Protein AF-A0A069P4R6-F1 (afdb_monomer)

Solvent-accessible surface area (backbone atoms only — not comparable to full-atom values): 4569 Å² total; per-residue (Å²): 127,91,57,78,66,43,82,52,98,77,21,42,36,34,42,47,63,47,82,54,98,92,31,21,36,13,28,18,34,43,34,38,80,91,77,53,70,46,79,48,69,81,43,71,84,25,98,38,62,64,59,20,36,54,48,21,51,50,50,51,50,37,47,73,70,56,74,54,73,60,74,72,70,70,69,76,80,118

pLDDT: mean 85.3, std 16.55, range [38.19, 96.0]

Organism: NCBI:txid1071679

Structure (mmCIF, N/CA/C/O backbone):
data_AF-A0A069P4R6-F1
#
_entry.id   AF-A0A069P4R6-F1
#
loop_
_atom_site.group_PDB
_atom_site.id
_atom_site.type_symbol
_atom_site.label_atom_id
_atom_site.label_alt_id
_atom_site.label_comp_id
_atom_site.label_asym_id
_atom_site.label_entity_id
_atom_site.label_seq_id
_atom_site.pdbx_PDB_ins_code
_atom_site.Cartn_x
_atom_site.Cartn_y
_atom_site.Cartn_z
_atom_site.occupancy
_atom_site.B_iso_or_equiv
_atom_site.auth_seq_id
_atom_site.auth_comp_id
_atom_site.auth_asym_id
_atom_site.auth_atom_id
_atom_site.pdbx_PDB_model_num
ATOM 1 N N . MET A 1 1 ? 9.979 -8.918 -1.386 1.00 50.34 1 MET A N 1
ATOM 2 C CA . MET A 1 1 ? 10.559 -7.804 -0.617 1.00 50.34 1 MET A CA 1
ATOM 3 C C . MET A 1 1 ? 9.757 -7.735 0.664 1.00 50.34 1 MET A C 1
ATOM 5 O O . MET A 1 1 ? 8.539 -7.652 0.569 1.00 50.34 1 MET A O 1
ATOM 9 N N . ASP A 1 2 ? 10.408 -7.902 1.812 1.00 57.34 2 ASP A N 1
ATO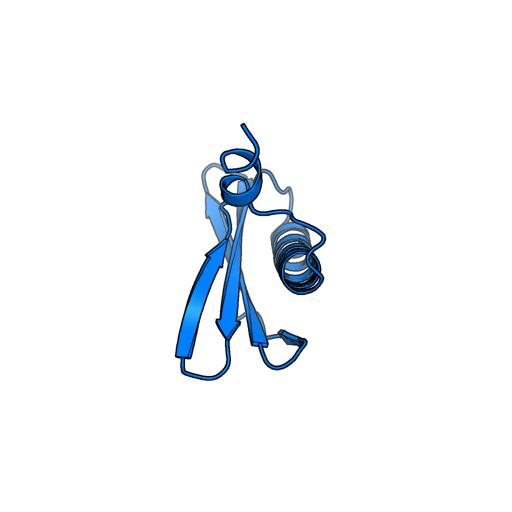M 10 C CA . ASP A 1 2 ? 9.784 -7.785 3.132 1.00 57.34 2 ASP A CA 1
ATOM 11 C C . ASP A 1 2 ? 9.622 -6.295 3.457 1.00 57.34 2 ASP A C 1
ATOM 13 O O . ASP A 1 2 ? 10.504 -5.677 4.051 1.00 57.34 2 ASP A O 1
ATOM 17 N N . SER A 1 3 ? 8.549 -5.669 2.969 1.00 64.38 3 SER A N 1
ATOM 18 C CA . SER A 1 3 ? 8.248 -4.283 3.333 1.00 64.38 3 SER A CA 1
ATOM 19 C C . SER A 1 3 ? 7.763 -4.254 4.780 1.00 64.38 3 SER A C 1
ATOM 21 O O . SER A 1 3 ? 6.828 -4.968 5.143 1.00 64.38 3 SER A O 1
ATOM 23 N N . ILE A 1 4 ? 8.421 -3.439 5.606 1.00 81.38 4 ILE A N 1
ATOM 24 C CA . ILE A 1 4 ? 8.054 -3.246 7.011 1.00 81.38 4 ILE A CA 1
ATOM 25 C C . ILE A 1 4 ? 6.666 -2.594 7.040 1.00 81.38 4 ILE A C 1
ATOM 27 O O . ILE A 1 4 ? 6.498 -1.535 6.424 1.00 81.38 4 ILE A O 1
ATOM 31 N N . PRO A 1 5 ? 5.674 -3.196 7.714 1.00 87.38 5 PRO A N 1
ATOM 32 C CA . PRO A 1 5 ? 4.370 -2.576 7.851 1.00 87.38 5 PRO A CA 1
ATOM 33 C C . PRO A 1 5 ? 4.458 -1.221 8.562 1.00 87.38 5 PRO A C 1
ATOM 35 O O . PRO A 1 5 ? 5.310 -1.001 9.421 1.00 87.38 5 PRO A O 1
ATOM 38 N N . VAL A 1 6 ? 3.583 -0.297 8.178 1.00 93.75 6 VAL A N 1
ATOM 39 C CA . VAL A 1 6 ? 3.513 1.057 8.730 1.00 93.75 6 VAL A CA 1
ATOM 40 C C . VAL A 1 6 ? 2.206 1.217 9.489 1.00 93.75 6 VAL A C 1
ATOM 42 O O . VAL A 1 6 ? 1.136 1.210 8.883 1.00 93.75 6 VAL A O 1
ATOM 45 N N . ASP A 1 7 ? 2.289 1.438 10.796 1.00 95.19 7 ASP A N 1
ATOM 46 C CA . ASP A 1 7 ? 1.134 1.824 11.602 1.00 95.19 7 ASP A CA 1
ATOM 47 C C . ASP A 1 7 ? 0.668 3.247 11.259 1.00 95.19 7 ASP A C 1
ATOM 49 O O . ASP A 1 7 ? 1.443 4.212 11.278 1.00 95.19 7 ASP A O 1
ATOM 53 N N . TYR A 1 8 ? -0.622 3.402 10.965 1.00 95.56 8 TYR A N 1
ATOM 54 C CA . TYR A 1 8 ? -1.246 4.694 10.699 1.00 95.56 8 TYR A CA 1
ATOM 55 C C . TYR A 1 8 ? -2.719 4.711 11.120 1.00 95.56 8 TYR A C 1
ATOM 57 O O . TYR A 1 8 ? -3.515 3.895 10.666 1.00 95.56 8 TYR A O 1
ATOM 65 N N . GLN A 1 9 ? -3.099 5.653 11.993 1.00 92.94 9 GLN A N 1
ATOM 66 C CA . GLN A 1 9 ? -4.460 5.776 12.551 1.00 92.94 9 GLN A CA 1
ATOM 67 C C . GLN A 1 9 ? -5.028 4.461 13.129 1.00 92.94 9 GLN A C 1
ATOM 69 O O . GLN A 1 9 ? -6.208 4.147 12.982 1.00 92.94 9 GLN A O 1
ATOM 74 N N . GLY A 1 10 ? -4.171 3.664 13.774 1.00 92.62 10 GLY A N 1
ATOM 75 C CA . GLY A 1 10 ? -4.544 2.360 14.330 1.00 92.62 10 GLY A CA 1
ATOM 76 C C . GLY A 1 10 ? -4.746 1.259 13.286 1.00 92.62 10 GLY A C 1
ATOM 77 O O . GLY A 1 10 ? -5.123 0.155 13.655 1.00 92.62 10 GLY A O 1
ATOM 78 N N . CYS A 1 11 ? -4.505 1.540 12.006 1.00 93.75 11 CYS A N 1
ATOM 79 C CA . CYS A 1 11 ? -4.458 0.545 10.943 1.00 93.75 11 CYS A CA 1
ATOM 80 C C . CYS A 1 11 ? -3.003 0.189 10.621 1.00 93.75 11 CYS A C 1
ATOM 82 O O . CYS A 1 11 ? -2.127 1.048 10.699 1.00 93.75 11 CYS A O 1
ATOM 84 N N . GLU A 1 12 ? -2.761 -1.041 10.184 1.00 95.75 12 GLU A N 1
ATOM 85 C CA . GLU A 1 12 ? -1.481 -1.445 9.611 1.00 95.75 12 GLU A CA 1
ATOM 86 C C . GLU A 1 12 ? -1.532 -1.285 8.084 1.00 95.75 12 GLU A C 1
ATOM 88 O O . GLU A 1 12 ? -2.470 -1.742 7.423 1.00 95.75 12 GLU A O 1
ATOM 93 N N . LEU A 1 13 ? -0.527 -0.618 7.517 1.00 95.81 13 LEU A N 1
ATOM 94 C CA . LEU A 1 13 ? -0.348 -0.451 6.079 1.00 95.81 13 LEU A CA 1
ATOM 95 C C . LEU A 1 13 ? 0.840 -1.284 5.602 1.00 95.81 13 LEU A C 1
ATOM 97 O O . LEU A 1 13 ? 1.973 -1.028 6.004 1.00 95.81 13 LEU A O 1
ATOM 101 N N . SER A 1 14 ? 0.620 -2.223 4.686 1.00 95.31 14 SER A N 1
ATOM 102 C CA . SER A 1 14 ? 1.707 -2.978 4.047 1.00 95.31 14 SER A CA 1
ATOM 103 C C . SER A 1 14 ? 1.678 -2.781 2.535 1.00 95.31 14 SER A C 1
ATOM 105 O O . SER A 1 14 ? 0.646 -2.956 1.890 1.00 95.31 14 SER A O 1
ATOM 107 N N . ALA A 1 15 ? 2.818 -2.437 1.944 1.00 94.56 15 ALA A N 1
ATOM 108 C CA . ALA A 1 15 ? 2.955 -2.384 0.495 1.00 94.56 15 ALA A CA 1
ATOM 109 C C . ALA A 1 15 ? 3.341 -3.761 -0.055 1.00 94.56 15 ALA A C 1
ATOM 111 O O . ALA A 1 15 ? 4.236 -4.428 0.460 1.00 94.56 15 ALA A O 1
ATOM 112 N N . VAL A 1 16 ? 2.687 -4.165 -1.138 1.00 93.81 16 VAL A N 1
ATOM 113 C CA . VAL A 1 16 ? 3.056 -5.328 -1.939 1.00 93.81 16 VAL A CA 1
ATOM 114 C C . VAL A 1 16 ? 3.482 -4.828 -3.303 1.00 93.81 16 VAL A C 1
ATOM 116 O O . VAL A 1 16 ? 2.665 -4.316 -4.068 1.00 93.81 16 VAL A O 1
ATOM 119 N N . VAL A 1 17 ? 4.765 -4.994 -3.606 1.00 93.56 17 VAL A N 1
ATOM 120 C CA . VAL A 1 17 ? 5.334 -4.626 -4.899 1.00 93.56 17 VAL A CA 1
ATOM 121 C C . VAL A 1 17 ? 5.719 -5.884 -5.658 1.00 93.56 17 VAL A C 1
ATOM 123 O O . VAL A 1 17 ? 6.487 -6.714 -5.167 1.00 93.56 17 VAL A O 1
ATOM 126 N N . VAL A 1 18 ? 5.206 -6.006 -6.878 1.00 93.12 18 VAL A N 1
ATOM 127 C CA . VAL A 1 18 ? 5.562 -7.075 -7.812 1.00 93.12 18 VAL A CA 1
ATOM 128 C C . VAL A 1 18 ? 6.224 -6.476 -9.046 1.00 93.12 18 VAL A C 1
ATOM 130 O O . VAL A 1 18 ? 5.826 -5.415 -9.520 1.00 93.12 18 VAL A O 1
ATOM 133 N N . HIS A 1 19 ? 7.244 -7.153 -9.567 1.00 93.19 19 HIS A N 1
ATOM 134 C CA . HIS A 1 19 ? 7.832 -6.816 -10.860 1.00 93.19 19 HIS A CA 1
ATOM 135 C C . HIS A 1 19 ? 7.173 -7.693 -11.927 1.00 93.19 19 HIS A C 1
ATOM 137 O O . HIS A 1 19 ? 7.295 -8.918 -11.886 1.00 93.19 19 HIS A O 1
ATOM 143 N N . ALA A 1 20 ? 6.435 -7.075 -12.846 1.00 89.31 20 ALA A N 1
ATOM 144 C CA . ALA A 1 20 ? 5.667 -7.764 -13.873 1.00 89.31 20 ALA A CA 1
ATOM 145 C C . ALA A 1 20 ? 5.803 -7.026 -15.207 1.00 89.31 20 ALA A C 1
ATOM 147 O O . ALA A 1 20 ? 5.651 -5.812 -15.265 1.00 89.31 20 ALA A O 1
ATOM 148 N N . ALA A 1 21 ? 6.084 -7.770 -16.282 1.00 88.12 21 ALA A N 1
ATOM 149 C CA . A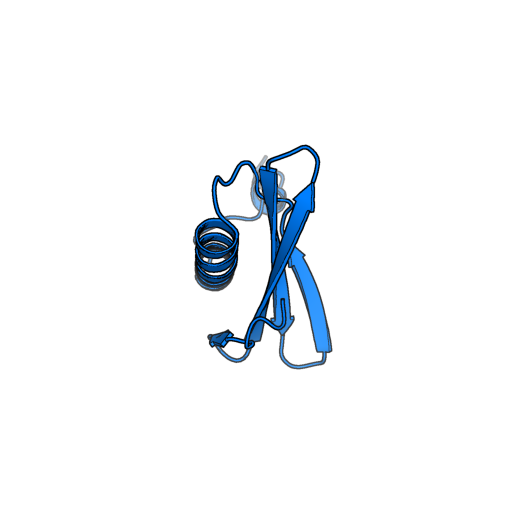LA A 1 21 ? 6.210 -7.232 -17.642 1.00 88.12 21 ALA A CA 1
ATOM 150 C C . ALA A 1 21 ? 7.197 -6.047 -17.794 1.00 88.12 21 ALA A C 1
ATOM 152 O O . ALA A 1 21 ? 7.007 -5.197 -18.656 1.00 88.12 21 ALA A O 1
ATOM 153 N N . GLY A 1 22 ? 8.265 -6.009 -16.986 1.00 90.88 22 GLY A N 1
ATOM 154 C CA . GLY A 1 22 ? 9.281 -4.946 -17.024 1.00 90.88 22 GLY A CA 1
ATOM 155 C C . GLY A 1 22 ? 8.941 -3.703 -16.198 1.00 90.88 22 GLY A C 1
ATOM 156 O O . GLY A 1 22 ? 9.707 -2.746 -16.212 1.00 90.88 22 GLY A O 1
ATOM 157 N N . GLU A 1 23 ? 7.822 -3.718 -15.472 1.00 93.31 23 GLU A N 1
ATOM 158 C CA . GLU A 1 23 ? 7.359 -2.611 -14.637 1.00 93.31 23 GLU A CA 1
ATOM 159 C C . GLU A 1 23 ? 7.160 -3.065 -13.189 1.00 93.31 23 GLU A C 1
ATOM 161 O O . GLU A 1 23 ? 6.915 -4.244 -12.904 1.00 93.31 23 GLU A O 1
ATOM 166 N N . PHE A 1 24 ? 7.218 -2.119 -12.253 1.00 94.25 24 PHE A N 1
ATOM 167 C CA . PHE A 1 24 ? 6.806 -2.362 -10.876 1.00 94.25 24 PHE A CA 1
ATOM 168 C C . PHE A 1 24 ? 5.328 -2.014 -10.703 1.00 94.25 24 PHE A C 1
ATOM 170 O O . PHE A 1 24 ? 4.868 -0.939 -11.086 1.00 94.25 24 PHE A O 1
ATOM 177 N N . VAL A 1 25 ? 4.584 -2.938 -10.104 1.00 93.50 25 VAL A N 1
ATOM 178 C CA . VAL A 1 25 ? 3.163 -2.805 -9.788 1.00 93.50 25 VAL A CA 1
ATOM 179 C C . VAL A 1 25 ? 3.015 -2.846 -8.277 1.00 93.50 25 VAL A C 1
ATOM 181 O O . VAL A 1 25 ? 3.542 -3.749 -7.627 1.00 93.50 25 VAL A O 1
ATOM 184 N N . SER A 1 26 ? 2.297 -1.875 -7.721 1.00 94.94 26 SER A N 1
ATOM 185 C CA . SER A 1 26 ? 2.111 -1.740 -6.278 1.00 94.94 26 SER A CA 1
ATOM 186 C C . SER A 1 26 ? 0.679 -2.030 -5.855 1.00 94.94 26 SER A C 1
ATOM 188 O O . SER A 1 26 ? -0.265 -1.738 -6.581 1.00 94.94 26 SER A O 1
ATOM 190 N N . THR A 1 27 ? 0.491 -2.579 -4.666 1.00 95.00 27 THR A N 1
ATOM 191 C CA . THR A 1 27 ? -0.806 -2.728 -3.994 1.00 95.00 27 THR A CA 1
ATOM 192 C C . THR A 1 27 ? -0.605 -2.386 -2.526 1.00 95.00 27 THR A C 1
ATOM 194 O O . THR A 1 27 ? 0.371 -2.835 -1.931 1.00 95.00 27 THR A O 1
ATOM 197 N N . VAL A 1 28 ? 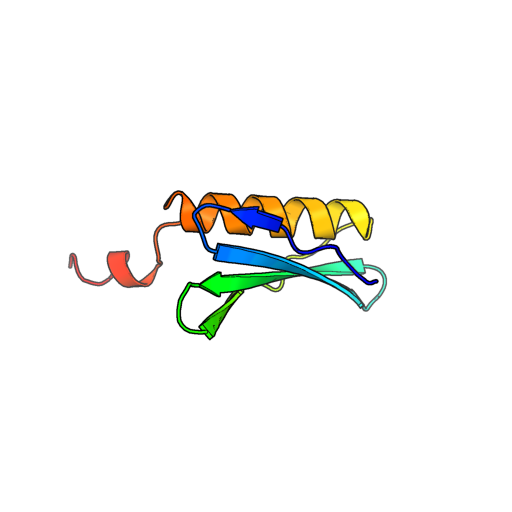-1.506 -1.608 -1.929 1.00 95.44 28 VAL A N 1
ATOM 198 C CA . VAL A 1 28 ? -1.500 -1.372 -0.480 1.00 95.44 28 VAL A CA 1
ATOM 199 C C . VAL A 1 28 ? -2.488 -2.307 0.202 1.00 95.44 28 VAL A C 1
ATOM 201 O O . VAL A 1 28 ? -3.618 -2.483 -0.253 1.00 95.44 28 VAL A O 1
ATOM 204 N N . LEU A 1 29 ? -2.055 -2.920 1.292 1.00 95.12 29 LEU A N 1
ATOM 205 C CA . LEU A 1 29 ? -2.880 -3.681 2.213 1.00 95.12 29 LEU A CA 1
ATOM 206 C C . LEU A 1 29 ? -3.146 -2.793 3.423 1.00 95.12 29 LEU A C 1
ATOM 208 O O . LEU A 1 29 ? -2.209 -2.289 4.029 1.00 95.12 29 LEU A O 1
ATOM 212 N N . ILE A 1 30 ? -4.421 -2.587 3.734 1.00 95.19 30 ILE A N 1
ATOM 213 C CA . ILE A 1 30 ? -4.890 -1.822 4.887 1.00 95.19 30 ILE A CA 1
ATOM 214 C C . ILE A 1 30 ? -5.566 -2.812 5.827 1.00 95.19 30 ILE A C 1
ATOM 216 O O . ILE A 1 30 ? -6.626 -3.353 5.497 1.00 95.19 30 ILE A O 1
ATOM 220 N N . GLU A 1 31 ? -4.962 -3.059 6.980 1.00 95.19 31 GLU A N 1
ATOM 221 C CA . GLU A 1 31 ? -5.535 -3.884 8.035 1.00 95.19 31 GLU A CA 1
ATOM 222 C C . GLU A 1 31 ? -6.062 -2.993 9.157 1.00 95.19 31 GLU A C 1
ATOM 224 O O . GLU A 1 31 ? -5.327 -2.214 9.755 1.00 95.19 31 GLU A O 1
ATOM 229 N N . ARG A 1 32 ? -7.368 -3.066 9.412 1.00 90.50 32 ARG A N 1
ATOM 230 C CA . ARG A 1 32 ? -8.038 -2.300 10.465 1.00 90.50 32 ARG A CA 1
ATOM 231 C C . ARG A 1 32 ? -8.063 -3.090 11.775 1.00 90.50 32 ARG A C 1
ATOM 233 O O . ARG A 1 32 ? -8.097 -4.326 11.741 1.00 90.50 32 ARG A O 1
ATOM 240 N N . PRO A 1 33 ? -8.189 -2.400 12.924 1.00 87.00 33 PRO A N 1
ATOM 241 C CA . PRO A 1 33 ? -8.489 -3.048 14.193 1.00 87.00 33 PRO A CA 1
ATOM 242 C C . PRO A 1 33 ? -9.691 -3.988 14.056 1.00 87.00 33 PRO A C 1
ATOM 244 O O . PRO A 1 33 ? -10.727 -3.608 13.509 1.00 87.00 33 PRO A O 1
ATOM 247 N N . GLY A 1 34 ? -9.543 -5.224 14.530 1.00 84.75 34 GLY A N 1
ATOM 248 C CA . GLY A 1 34 ? -10.554 -6.276 14.368 1.00 84.75 34 GLY A CA 1
ATOM 249 C C . GLY A 1 34 ? -10.313 -7.223 13.188 1.00 84.75 34 GLY A C 1
ATOM 250 O O . GLY A 1 34 ? -11.168 -8.060 12.913 1.00 84.75 34 GLY A O 1
ATOM 251 N N . GLY A 1 35 ? -9.165 -7.120 12.507 1.00 82.38 35 GLY A N 1
ATOM 252 C CA . GLY A 1 35 ? -8.723 -8.088 11.495 1.00 82.38 35 GLY A CA 1
ATOM 253 C C . GLY A 1 35 ? -9.359 -7.899 10.117 1.00 82.38 35 GLY A C 1
ATOM 254 O O . GLY A 1 35 ? -9.243 -8.765 9.250 1.00 82.38 35 GLY A O 1
ATOM 255 N N . VAL A 1 36 ? -10.045 -6.773 9.888 1.00 86.56 36 VAL A N 1
ATOM 256 C CA . VAL A 1 36 ? -10.586 -6.446 8.565 1.00 86.56 36 VAL A CA 1
ATOM 257 C C . VAL A 1 36 ? -9.444 -5.982 7.674 1.00 86.56 36 VAL A C 1
ATOM 259 O O . VAL A 1 36 ? -8.888 -4.905 7.884 1.00 86.56 36 VAL A O 1
ATOM 262 N N . ARG A 1 37 ? -9.135 -6.772 6.646 1.00 90.50 37 ARG A N 1
ATOM 263 C CA . ARG A 1 37 ? -8.069 -6.481 5.687 1.00 90.50 37 ARG A CA 1
ATOM 264 C C . ARG A 1 37 ? -8.636 -6.118 4.321 1.00 90.50 37 ARG A C 1
ATOM 266 O O . ARG A 1 37 ? -9.454 -6.849 3.765 1.00 90.50 37 ARG A O 1
ATOM 273 N N . ARG A 1 38 ? -8.173 -5.003 3.757 1.00 92.56 38 ARG A N 1
ATOM 274 C CA . ARG A 1 38 ? -8.541 -4.523 2.418 1.00 92.56 38 ARG A CA 1
ATOM 275 C C . ARG A 1 38 ? -7.288 -4.348 1.570 1.00 92.56 38 ARG A C 1
ATOM 277 O O . ARG A 1 38 ? -6.336 -3.719 2.011 1.00 92.56 38 ARG A O 1
ATOM 284 N N . ALA A 1 39 ? -7.313 -4.858 0.343 1.00 94.25 39 ALA A N 1
ATOM 285 C CA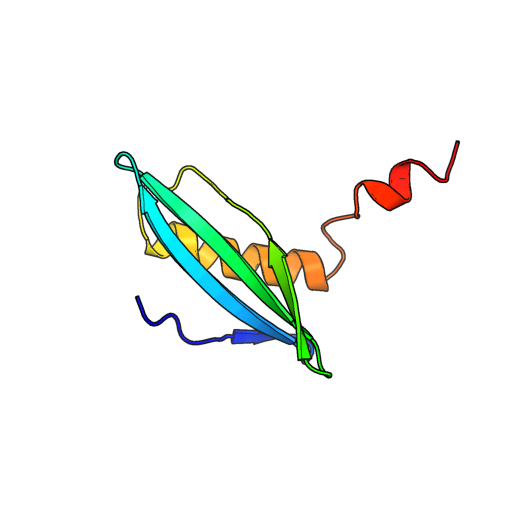 . ALA A 1 39 ? -6.298 -4.564 -0.664 1.00 94.25 39 ALA A CA 1
ATOM 286 C C . ALA A 1 39 ? -6.784 -3.438 -1.583 1.00 94.25 39 ALA A C 1
ATOM 288 O O . ALA A 1 39 ? -7.936 -3.462 -2.022 1.00 94.25 39 ALA A O 1
ATOM 289 N N . VAL A 1 40 ? -5.922 -2.465 -1.877 1.00 93.25 40 VAL A N 1
ATOM 290 C CA . VAL A 1 40 ? -6.214 -1.362 -2.801 1.00 93.25 40 VAL A CA 1
ATOM 291 C C . VAL A 1 40 ? -5.094 -1.236 -3.832 1.00 93.25 40 VAL A C 1
ATOM 293 O O . VAL A 1 40 ? -3.913 -1.225 -3.485 1.00 93.25 40 VAL A O 1
ATOM 296 N N . GLY A 1 41 ? -5.477 -1.198 -5.109 1.00 91.69 41 GLY A N 1
ATOM 297 C CA . GLY A 1 41 ? -4.589 -1.341 -6.263 1.00 91.69 41 GLY A CA 1
ATOM 298 C C . GLY A 1 41 ? -5.213 -2.269 -7.320 1.00 91.69 41 GLY A C 1
ATOM 299 O O . GLY A 1 41 ? -6.407 -2.567 -7.234 1.00 91.69 41 GLY A O 1
ATOM 300 N N . PRO A 1 42 ? -4.436 -2.751 -8.307 1.00 91.94 42 PRO A N 1
ATOM 301 C CA . PRO A 1 42 ? -3.018 -2.468 -8.521 1.00 91.94 42 PRO A CA 1
ATOM 302 C C . PRO A 1 42 ? -2.762 -1.040 -9.030 1.00 91.94 42 PRO A C 1
ATOM 304 O O . PRO A 1 42 ? -3.485 -0.527 -9.882 1.00 91.94 42 PRO A O 1
ATOM 307 N N . PHE A 1 43 ? -1.685 -0.429 -8.548 1.00 92.69 43 PHE A N 1
ATOM 308 C CA . PHE A 1 43 ? -1.146 0.848 -9.007 1.00 92.69 43 PHE A CA 1
ATOM 309 C C . PHE A 1 43 ? 0.030 0.588 -9.943 1.00 92.69 43 PHE A C 1
ATOM 311 O O . PHE A 1 43 ? 0.930 -0.189 -9.617 1.00 92.69 43 PHE A O 1
ATOM 318 N N . ARG A 1 44 ? 0.013 1.217 -11.114 1.00 89.56 44 ARG A N 1
ATOM 319 C CA . ARG A 1 44 ? 1.043 1.074 -12.145 1.00 89.56 44 ARG A CA 1
ATOM 320 C C . ARG A 1 44 ? 0.952 2.224 -13.157 1.00 89.56 44 ARG A C 1
ATOM 322 O O . ARG A 1 44 ? -0.134 2.800 -13.275 1.00 89.56 44 ARG A O 1
ATOM 329 N N . PRO A 1 45 ? 2.016 2.489 -13.931 1.00 90.25 45 PRO A N 1
ATOM 330 C CA . PRO A 1 45 ? 3.350 1.879 -13.843 1.00 90.25 45 PRO A CA 1
ATOM 331 C C . PRO A 1 45 ? 4.287 2.610 -12.868 1.00 90.25 45 PRO A C 1
ATOM 333 O O . PRO A 1 45 ? 4.102 3.793 -12.592 1.00 90.25 45 PRO A O 1
ATOM 336 N N . PHE A 1 46 ? 5.302 1.904 -12.357 1.00 94.06 46 PHE A N 1
ATOM 337 C CA . PHE A 1 46 ? 6.423 2.497 -11.620 1.00 94.06 46 PHE A CA 1
ATOM 338 C C . PHE A 1 46 ? 7.763 1.992 -12.160 1.00 94.06 46 PHE A C 1
ATOM 340 O O . PHE A 1 46 ? 7.923 0.796 -12.411 1.00 94.06 46 PHE A O 1
ATOM 347 N N . ASP A 1 47 ? 8.745 2.893 -12.230 1.00 91.00 47 ASP A N 1
ATOM 348 C CA . ASP A 1 47 ? 10.102 2.594 -12.712 1.00 91.00 47 ASP A CA 1
ATOM 349 C C . ASP A 1 47 ? 10.968 1.866 -11.673 1.00 91.00 47 ASP A C 1
ATOM 351 O O . ASP A 1 47 ? 11.977 1.249 -12.008 1.00 91.00 47 ASP A O 1
ATOM 355 N N . THR A 1 48 ? 10.607 1.945 -10.387 1.00 94.31 48 THR A N 1
ATOM 356 C CA . THR A 1 48 ? 11.367 1.307 -9.302 1.00 94.31 48 THR A CA 1
ATOM 357 C C . THR A 1 48 ? 10.455 0.708 -8.239 1.00 94.31 48 THR A C 1
ATOM 359 O O . THR A 1 48 ? 9.387 1.248 -7.938 1.00 94.31 48 THR A O 1
ATOM 362 N N . ALA A 1 49 ? 10.925 -0.362 -7.589 1.00 93.19 49 ALA A N 1
ATOM 363 C CA . ALA A 1 49 ? 10.223 -0.963 -6.456 1.00 93.19 49 ALA A CA 1
ATOM 364 C C . ALA A 1 49 ? 10.015 0.027 -5.299 1.00 93.19 49 ALA A C 1
ATOM 366 O O . ALA A 1 49 ? 8.969 0.030 -4.659 1.00 93.19 49 ALA A O 1
ATOM 367 N N . ARG A 1 50 ? 10.993 0.912 -5.062 1.00 93.88 50 ARG A N 1
ATOM 368 C CA . ARG A 1 50 ? 10.920 1.933 -4.011 1.00 93.88 50 ARG A CA 1
ATOM 369 C C . ARG A 1 50 ? 9.829 2.967 -4.289 1.00 93.88 50 ARG A C 1
ATOM 371 O O . ARG A 1 50 ? 9.101 3.324 -3.370 1.00 93.88 50 ARG A O 1
ATOM 378 N N . ALA A 1 51 ? 9.704 3.436 -5.532 1.00 94.25 51 ALA A N 1
ATOM 379 C CA . ALA A 1 51 ? 8.644 4.371 -5.909 1.00 94.25 51 ALA A CA 1
ATOM 380 C C . ALA A 1 51 ? 7.257 3.727 -5.758 1.00 94.25 51 ALA A C 1
ATOM 382 O O . ALA A 1 51 ? 6.352 4.338 -5.194 1.00 94.25 51 ALA A O 1
ATOM 383 N N . ALA A 1 52 ? 7.124 2.468 -6.186 1.00 94.88 52 ALA A N 1
ATOM 384 C CA . ALA A 1 52 ? 5.914 1.672 -6.006 1.00 94.88 52 ALA A CA 1
ATOM 385 C C . ALA A 1 52 ? 5.530 1.525 -4.519 1.00 94.88 52 ALA A C 1
ATOM 387 O O . ALA A 1 52 ? 4.372 1.743 -4.156 1.00 94.88 52 ALA A O 1
ATOM 388 N N . GLU A 1 53 ? 6.490 1.198 -3.650 1.00 95.06 53 GLU A N 1
ATOM 389 C CA . GLU A 1 53 ? 6.277 1.056 -2.204 1.00 95.06 53 GLU A CA 1
ATOM 390 C C . GLU A 1 53 ? 5.835 2.376 -1.559 1.00 95.06 53 GLU A C 1
ATOM 392 O O . GLU A 1 53 ? 4.801 2.430 -0.890 1.00 95.06 53 GLU A O 1
ATOM 397 N N . GLN A 1 54 ? 6.582 3.458 -1.805 1.00 95.12 54 GLN A N 1
ATOM 398 C CA . GLN A 1 54 ? 6.286 4.780 -1.251 1.00 95.12 54 GLN A CA 1
ATOM 399 C C . GLN A 1 54 ? 4.904 5.273 -1.677 1.00 95.12 54 GLN A C 1
ATOM 401 O O . GLN A 1 54 ? 4.160 5.804 -0.851 1.00 95.12 54 GLN A O 1
ATOM 406 N N . PHE A 1 55 ? 4.543 5.054 -2.945 1.00 95.12 55 PHE A N 1
ATOM 407 C CA . PHE A 1 55 ? 3.224 5.400 -3.449 1.00 95.12 55 PHE A CA 1
ATOM 408 C C . PHE A 1 55 ? 2.120 4.617 -2.736 1.00 95.12 55 PHE A C 1
ATOM 410 O O . PHE A 1 55 ? 1.157 5.225 -2.282 1.00 95.12 55 PHE A O 1
ATOM 417 N N . ALA A 1 56 ? 2.247 3.292 -2.599 1.00 95.62 56 ALA A N 1
ATOM 418 C CA . ALA A 1 56 ? 1.228 2.474 -1.937 1.00 95.62 56 ALA A CA 1
ATOM 419 C C . ALA A 1 56 ? 0.987 2.906 -0.486 1.00 95.62 56 ALA A C 1
ATOM 421 O O . ALA A 1 56 ? -0.164 3.065 -0.082 1.00 95.62 56 ALA A O 1
ATOM 422 N N . ILE A 1 57 ? 2.051 3.148 0.285 1.00 96.00 57 ILE A N 1
ATOM 423 C CA . ILE A 1 57 ? 1.912 3.620 1.669 1.00 96.00 57 ILE A CA 1
ATOM 424 C C . ILE A 1 57 ? 1.250 4.996 1.714 1.00 96.00 57 ILE A C 1
ATOM 426 O O . ILE A 1 57 ? 0.354 5.213 2.530 1.00 96.00 57 ILE A O 1
ATOM 430 N N . GLN A 1 58 ? 1.659 5.920 0.841 1.00 95.94 58 GLN A N 1
ATOM 431 C CA . GLN A 1 58 ? 1.063 7.251 0.801 1.00 95.94 58 GLN A CA 1
ATOM 432 C C . GLN A 1 58 ? -0.422 7.191 0.419 1.00 95.94 58 GLN A C 1
ATOM 434 O O . GLN A 1 58 ? -1.247 7.771 1.117 1.00 95.94 58 GLN A O 1
ATOM 439 N N . TYR A 1 59 ? -0.773 6.398 -0.593 1.00 95.50 59 TYR A N 1
ATOM 440 C CA . TYR A 1 59 ? -2.158 6.159 -0.990 1.00 95.50 59 TYR A CA 1
ATOM 441 C C . TYR A 1 59 ? -2.986 5.580 0.168 1.00 95.50 59 TYR A C 1
ATOM 443 O O . TYR A 1 59 ? -4.096 6.032 0.429 1.00 95.50 59 TYR A O 1
ATOM 451 N N . GLY A 1 60 ? -2.445 4.603 0.907 1.00 94.50 60 GLY A N 1
ATOM 452 C CA . GLY A 1 60 ? -3.111 4.034 2.084 1.00 94.50 60 GLY A CA 1
ATOM 453 C C . GLY A 1 60 ? -3.404 5.076 3.168 1.00 94.50 60 GLY A C 1
ATOM 454 O O . GLY A 1 60 ? -4.490 5.066 3.745 1.00 94.50 60 GLY A O 1
ATOM 455 N N . LYS A 1 61 ? -2.476 6.011 3.405 1.00 95.62 61 LYS A N 1
ATOM 456 C CA . LYS A 1 61 ? -2.698 7.148 4.314 1.00 95.62 61 LYS A CA 1
ATOM 457 C C . LYS A 1 61 ? -3.784 8.079 3.790 1.00 95.62 61 LYS A C 1
ATOM 459 O O . LYS A 1 61 ? -4.671 8.443 4.549 1.00 95.62 61 LYS A O 1
ATOM 464 N N . ASP A 1 62 ? -3.750 8.414 2.503 1.00 94.88 62 ASP A N 1
ATOM 465 C CA . ASP A 1 62 ? -4.735 9.306 1.891 1.00 94.88 62 ASP A CA 1
ATOM 466 C C . ASP A 1 62 ? -6.155 8.696 1.887 1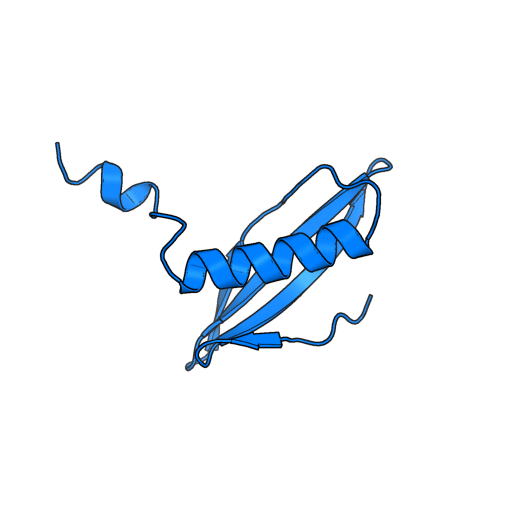.00 94.88 62 ASP A C 1
ATOM 468 O O . ASP A 1 62 ? -7.134 9.416 2.096 1.00 94.88 62 ASP A O 1
ATOM 472 N N . GLU A 1 63 ? -6.295 7.375 1.709 1.00 91.88 63 GLU A N 1
ATOM 473 C CA . GLU A 1 63 ? -7.573 6.658 1.885 1.00 91.88 63 GLU A CA 1
ATOM 474 C C . GLU A 1 63 ? -8.083 6.746 3.328 1.00 91.88 63 GLU A C 1
ATOM 476 O O . GLU A 1 63 ? -9.270 6.992 3.543 1.00 91.88 63 GLU A O 1
ATOM 481 N N . LEU A 1 64 ? -7.204 6.553 4.319 1.00 92.44 64 LEU A N 1
ATOM 482 C CA . LEU A 1 64 ? -7.561 6.649 5.740 1.00 92.44 64 LEU A CA 1
ATOM 483 C C . LEU A 1 64 ? -7.883 8.089 6.162 1.00 92.44 64 LEU A C 1
ATOM 485 O O . LEU A 1 64 ? -8.790 8.302 6.960 1.00 92.44 64 LEU A O 1
ATOM 489 N N . ASP A 1 65 ? -7.221 9.074 5.556 1.00 93.38 65 ASP A N 1
ATOM 490 C CA . ASP A 1 65 ? -7.525 10.500 5.700 1.00 93.38 65 ASP A CA 1
ATOM 491 C C . ASP A 1 65 ? -8.836 10.906 4.996 1.00 93.38 65 ASP A C 1
ATOM 493 O O . ASP A 1 65 ? -9.239 12.069 5.062 1.00 93.38 65 ASP A O 1
ATOM 497 N N . GLY A 1 66 ? -9.499 9.985 4.285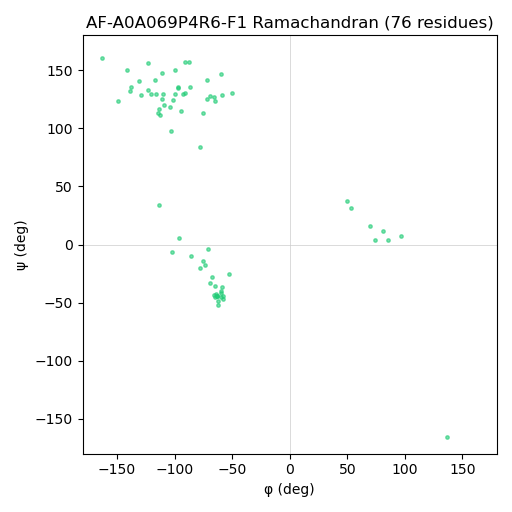 1.00 89.81 66 GLY A N 1
ATOM 498 C CA . GLY A 1 66 ? -10.735 10.257 3.552 1.00 89.81 66 GLY A CA 1
ATOM 499 C C . GLY A 1 66 ? -10.543 11.146 2.320 1.00 89.81 66 GLY A C 1
ATOM 500 O O . GLY A 1 66 ? -11.515 11.682 1.789 1.00 89.81 66 GLY A O 1
ATOM 501 N N . ARG A 1 67 ? -9.303 11.310 1.839 1.00 89.00 67 ARG A N 1
ATOM 502 C CA . ARG A 1 67 ? -8.990 12.102 0.633 1.00 89.00 67 ARG A CA 1
ATOM 503 C C . ARG A 1 67 ? -9.403 11.388 -0.650 1.00 89.00 67 ARG A C 1
ATOM 505 O O . ARG A 1 67 ? -9.558 12.024 -1.689 1.00 89.00 67 ARG A O 1
ATOM 512 N N . HIS A 1 68 ? -9.625 10.080 -0.563 1.00 76.06 68 HIS A N 1
ATOM 513 C CA . HIS A 1 68 ? -10.193 9.266 -1.625 1.00 76.06 68 HIS A CA 1
ATOM 514 C C . HIS A 1 68 ? -11.661 8.987 -1.293 1.00 76.06 68 HIS A C 1
ATOM 516 O O . HIS A 1 68 ? -11.985 8.111 -0.493 1.00 76.06 68 HIS A O 1
ATOM 522 N N . VAL A 1 69 ? -12.568 9.770 -1.883 1.00 56.47 69 VAL A N 1
ATOM 523 C CA . VAL A 1 69 ? -14.010 9.534 -1.743 1.00 56.47 69 VAL A CA 1
ATOM 524 C C . VAL A 1 69 ? -14.343 8.196 -2.418 1.00 56.47 69 VAL A C 1
ATOM 526 O O . VAL A 1 69 ? -14.000 8.015 -3.592 1.00 56.47 69 VAL A O 1
ATOM 529 N N . PRO A 1 70 ? -15.016 7.249 -1.740 1.00 55.22 70 PRO A N 1
ATOM 530 C CA . PRO A 1 70 ? -15.472 6.026 -2.384 1.00 55.22 70 PRO A CA 1
ATOM 531 C C . PRO A 1 70 ? -16.401 6.385 -3.546 1.00 55.22 70 PRO A C 1
ATOM 533 O O . PRO A 1 70 ? -17.382 7.102 -3.345 1.00 55.22 70 PRO A O 1
ATOM 536 N N . LYS A 1 71 ? -16.146 5.852 -4.748 1.00 54.62 71 LYS A N 1
ATOM 537 C CA . LYS A 1 71 ? -17.054 6.021 -5.902 1.00 54.62 71 LYS A CA 1
ATOM 538 C C . LYS A 1 71 ? -18.503 5.618 -5.583 1.00 54.62 71 LYS A C 1
ATOM 540 O O . LYS A 1 71 ? -19.422 6.150 -6.196 1.00 54.62 71 LYS A O 1
ATOM 545 N N . GLU A 1 72 ? -18.720 4.733 -4.610 1.00 46.12 72 GLU A N 1
ATOM 546 C CA . GLU A 1 72 ? -20.058 4.318 -4.168 1.00 46.12 72 GLU A CA 1
ATOM 547 C C . GLU A 1 72 ? -20.867 5.419 -3.468 1.00 46.12 72 GLU A C 1
ATOM 549 O O . GLU A 1 72 ? -22.088 5.427 -3.595 1.00 46.12 72 GLU A O 1
ATOM 554 N N . LEU A 1 73 ? -20.237 6.402 -2.811 1.00 44.59 73 LEU A N 1
ATOM 555 C CA . LEU A 1 73 ? -20.993 7.508 -2.202 1.00 44.59 73 LEU A CA 1
ATOM 556 C C . LEU A 1 73 ? -21.510 8.518 -3.239 1.00 44.59 73 LEU A C 1
ATOM 558 O O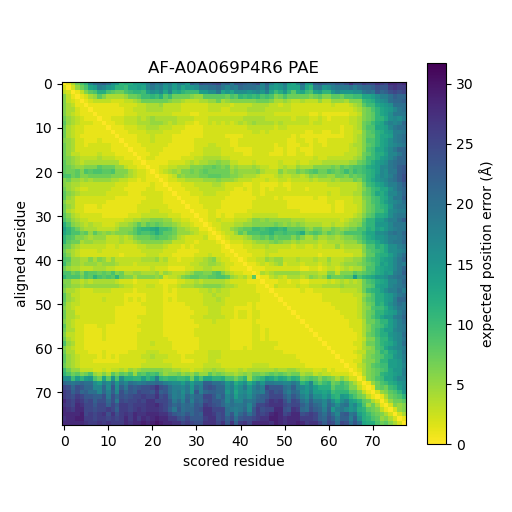 . LEU A 1 73 ? -22.374 9.333 -2.927 1.00 44.59 73 LEU A O 1
ATOM 562 N N . GLN A 1 74 ? -21.007 8.462 -4.476 1.00 45.31 74 GLN A N 1
ATOM 563 C CA . GLN A 1 74 ? -21.388 9.380 -5.548 1.00 45.31 74 GLN A CA 1
ATOM 564 C C . GLN A 1 74 ? -22.645 8.926 -6.315 1.00 45.31 74 GLN A C 1
ATOM 566 O O . GLN A 1 74 ? -23.192 9.712 -7.082 1.00 45.31 74 GLN A O 1
ATOM 571 N N . MET A 1 75 ? -23.137 7.695 -6.098 1.00 44.06 75 MET A N 1
ATOM 572 C CA . MET A 1 75 ? -24.347 7.174 -6.764 1.00 44.06 75 MET A CA 1
ATOM 573 C C . MET A 1 75 ? -25.616 7.185 -5.897 1.00 44.06 75 MET A C 1
ATOM 575 O O . MET A 1 75 ? -26.693 6.911 -6.414 1.00 44.06 75 MET A O 1
ATOM 579 N N . ALA A 1 76 ? -25.524 7.529 -4.609 1.00 43.47 76 ALA A N 1
ATOM 580 C CA . ALA A 1 76 ? -26.683 7.625 -3.709 1.00 43.47 76 ALA A CA 1
ATOM 581 C C . ALA A 1 76 ? -27.246 9.057 -3.563 1.00 43.47 76 ALA A C 1
ATOM 583 O O . ALA A 1 76 ? -28.141 9.284 -2.753 1.00 43.47 76 ALA A O 1
ATOM 584 N N . ALA A 1 77 ? -26.722 10.022 -4.327 1.00 45.88 77 ALA A N 1
ATOM 585 C CA . ALA A 1 77 ? -27.156 11.424 -4.330 1.00 45.88 77 ALA A CA 1
ATOM 586 C C . ALA A 1 77 ? -27.803 11.838 -5.670 1.00 45.88 77 ALA A C 1
ATOM 588 O O . ALA A 1 77 ? -27.618 12.971 -6.118 1.00 45.88 77 ALA A O 1
ATOM 589 N N . GLY A 1 78 ? -28.505 10.902 -6.320 1.00 38.19 78 GLY A N 1
ATOM 590 C CA . GLY A 1 78 ? -29.288 11.121 -7.541 1.00 38.19 78 GLY A CA 1
ATOM 591 C C . GLY A 1 78 ? -30.779 10.968 -7.294 1.00 38.19 78 GLY A C 1
ATOM 592 O O . GLY A 1 78 ? -31.140 10.044 -6.532 1.00 38.19 78 GLY 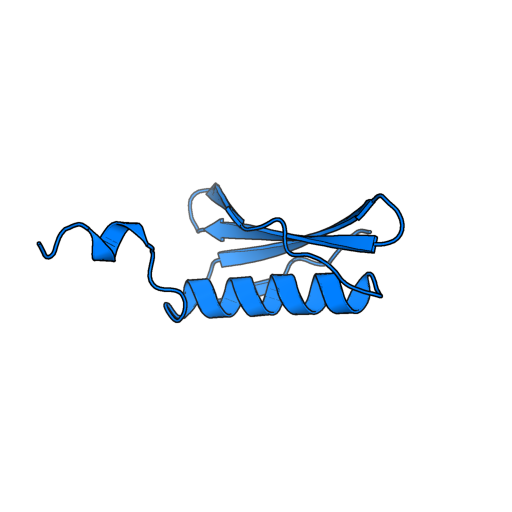A O 1
#

Secondary structure (DSSP, 8-state):
--PPPEEETTEEEEEEEEEETTEEEEEEEEEETTTEEEEEEEEEEESSHHHHHHHHHHHHHHHHTT-S--GGGGSS--

Radius of gyration: 13.59 Å; Cα contacts (8 Å, |Δi|>4): 130; chains: 1; bounding box: 41×20×32 Å

Foldseek 3Di:
DPADWDDDPQWTWDWDWDCDPQFIWIWIWTAHPPGDIDIGDRDDGDNDSVVRRVVNRVVNNCVVVCVDPPPVVVVVPD

Sequence (78 aa):
MDSIPVDYQGCELSAVVVHAAGEFVSTVLIERPGGVRRAVGPFRPFDTARAAEQFAIQYGKDELDGRHVPKELQMAAG

Nearest PDB structures (foldseek):
  8chv-assembly1_B  TM=7.833E-01  e=1.236E+00  Homo sapiens
  2wuq-assembly1_A  TM=4.490E-01  e=3.215E-01  Streptomyces cacaoi
  4ewf-assembly2_B  TM=3.957E-01  e=3.832E-01  Sphaerobacter thermop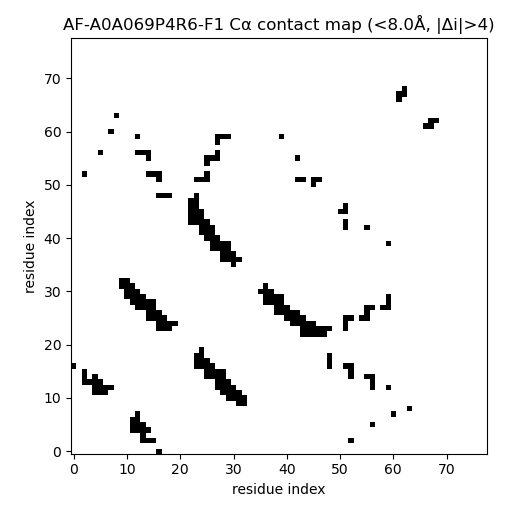hilus DSM 20745
  4ewf-assembly3_C  TM=4.049E-01  e=9.779E-01  Sphaerobacter thermophilus DSM 20745
  6nil-assembly1_B  TM=4.480E-01  e=2.220E+00  Homo sapiens

Mean predicted aligned error: 6.77 Å